Protein AF-A0A524EMQ7-F1 (afdb_monomer_lite)

Radius of gyration: 11.4 Å; chains: 1; bounding box: 27×24×24 Å

Sequence (76 aa):
MVNMEDLKKLLDDYMLEPDISFGELKPYILNEYEWKVDRMKKLEFIIRGKVIPNDMKVSDVLSTYLPMETLIVKET

Foldseek 3Di:
DDFLLNVVVLCVVVVHDQQQFQLVCVVSVPVVDDDPDDPVFDKFKDWPRDTRDRRDGNNNVSVVDDRGIDIDIDGD

Structure (mmCIF, N/CA/C/O backbone):
data_AF-A0A524EMQ7-F1
#
_entry.id   AF-A0A524EMQ7-F1
#
loop_
_atom_site.group_PDB
_atom_site.id
_atom_site.type_symbol
_atom_site.label_atom_id
_atom_site.label_alt_id
_atom_site.label_comp_id
_atom_site.label_asym_id
_atom_site.label_entity_id
_atom_site.label_seq_id
_atom_site.pdbx_PDB_ins_code
_atom_site.Cartn_x
_atom_site.Cartn_y
_atom_site.Cartn_z
_atom_site.occupancy
_atom_site.B_iso_or_equiv
_atom_site.auth_seq_id
_atom_site.auth_comp_id
_atom_site.auth_asym_id
_atom_site.auth_atom_id
_atom_site.pdbx_PDB_model_num
ATOM 1 N N . MET A 1 1 ? -3.202 7.887 -9.570 1.00 80.69 1 MET A N 1
ATOM 2 C CA . MET A 1 1 ? -2.785 8.318 -8.218 1.00 80.69 1 MET A CA 1
ATOM 3 C C . MET A 1 1 ? -3.397 7.308 -7.279 1.00 80.69 1 MET A C 1
ATOM 5 O O . MET A 1 1 ? -4.597 7.137 -7.390 1.00 80.69 1 MET A O 1
ATOM 9 N N . VAL A 1 2 ? -2.593 6.600 -6.488 1.00 92.19 2 VAL A N 1
ATOM 10 C CA . VAL A 1 2 ? -3.069 5.482 -5.655 1.00 92.19 2 VAL A CA 1
ATOM 11 C C . VAL A 1 2 ? -3.332 5.992 -4.242 1.00 92.19 2 VAL A C 1
ATOM 13 O O . VAL A 1 2 ? -2.483 6.700 -3.696 1.00 92.19 2 VAL A O 1
ATOM 16 N N . ASN A 1 3 ? -4.484 5.675 -3.662 1.00 95.06 3 ASN A N 1
ATOM 17 C CA . ASN A 1 3 ? -4.882 6.064 -2.306 1.00 95.06 3 ASN A CA 1
ATOM 18 C C . ASN A 1 3 ? -5.289 4.844 -1.451 1.00 95.06 3 ASN A C 1
ATOM 20 O O . ASN A 1 3 ? -5.088 3.696 -1.847 1.00 95.06 3 ASN A O 1
ATOM 24 N N . MET A 1 4 ? -5.803 5.071 -0.239 1.00 94.88 4 MET A N 1
ATOM 25 C CA . MET A 1 4 ? -6.146 3.977 0.680 1.00 94.88 4 MET A CA 1
ATOM 26 C C . MET A 1 4 ? -7.401 3.205 0.251 1.00 94.88 4 MET A C 1
ATOM 28 O O . M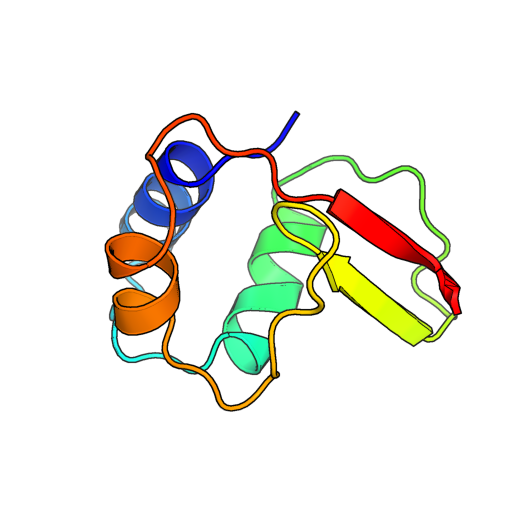ET A 1 4 ? -7.528 2.028 0.582 1.00 94.88 4 MET A O 1
ATOM 32 N N . GLU A 1 5 ? -8.325 3.826 -0.485 1.00 95.50 5 GLU A N 1
ATOM 33 C CA . GLU A 1 5 ? -9.462 3.109 -1.080 1.00 95.50 5 GLU A CA 1
ATOM 34 C C . GLU A 1 5 ? -9.009 2.171 -2.195 1.00 95.50 5 GLU A C 1
ATOM 36 O O . GLU A 1 5 ? -9.482 1.038 -2.261 1.00 95.50 5 GLU A O 1
ATOM 41 N N . ASP A 1 6 ? -8.042 2.601 -3.005 1.00 95.62 6 ASP A N 1
ATOM 42 C CA . ASP A 1 6 ? -7.427 1.749 -4.023 1.00 95.62 6 ASP A CA 1
ATOM 43 C C . ASP A 1 6 ? -6.770 0.519 -3.379 1.00 95.62 6 ASP A C 1
ATOM 45 O O . ASP A 1 6 ? -6.952 -0.596 -3.857 1.00 95.62 6 ASP A O 1
ATOM 49 N N . LEU A 1 7 ? -6.084 0.687 -2.238 1.00 94.69 7 LEU A N 1
ATOM 50 C CA . LEU A 1 7 ? -5.522 -0.441 -1.484 1.00 94.69 7 LEU A CA 1
ATOM 51 C C . LEU A 1 7 ? -6.592 -1.397 -0.947 1.00 94.69 7 LEU A C 1
ATOM 53 O O . LEU A 1 7 ? -6.389 -2.606 -0.993 1.00 94.69 7 LEU A O 1
ATOM 57 N N . LYS A 1 8 ? -7.721 -0.882 -0.442 1.00 95.00 8 LYS A N 1
ATOM 58 C CA . LYS A 1 8 ? -8.842 -1.733 -0.001 1.00 95.00 8 LYS A CA 1
ATOM 59 C C . LYS A 1 8 ? -9.391 -2.550 -1.157 1.00 95.00 8 LYS A C 1
ATOM 61 O O . LYS A 1 8 ? -9.529 -3.760 -1.037 1.00 95.00 8 LYS A O 1
ATOM 66 N N . LYS A 1 9 ? -9.631 -1.886 -2.286 1.00 95.69 9 LYS A N 1
ATOM 67 C CA . LYS A 1 9 ? -10.106 -2.545 -3.494 1.00 95.69 9 LYS A CA 1
ATOM 68 C C . LYS A 1 9 ? -9.117 -3.607 -3.977 1.00 95.69 9 LYS A C 1
ATOM 70 O O . LYS A 1 9 ? -9.540 -4.691 -4.341 1.00 95.69 9 LYS A O 1
ATOM 75 N N . LEU A 1 10 ? -7.814 -3.330 -3.917 1.00 96.06 10 LEU A N 1
ATOM 76 C CA . LEU A 1 10 ? -6.773 -4.294 -4.269 1.00 96.06 10 LEU A CA 1
ATOM 77 C C . LEU A 1 10 ? -6.823 -5.550 -3.384 1.00 96.06 10 LEU A C 1
ATOM 79 O O . LEU A 1 10 ? -6.657 -6.655 -3.891 1.00 96.06 10 LEU A O 1
ATOM 83 N N . LEU A 1 11 ? -7.058 -5.403 -2.075 1.00 96.19 11 LEU A N 1
ATOM 84 C CA . LEU A 1 11 ? -7.240 -6.561 -1.197 1.00 96.19 11 LEU A CA 1
ATOM 85 C C . LEU A 1 11 ? -8.450 -7.396 -1.629 1.00 96.19 11 LEU A C 1
ATOM 87 O O . LEU A 1 11 ? -8.326 -8.612 -1.751 1.00 96.19 11 LEU A O 1
ATOM 91 N N . ASP A 1 12 ? -9.580 -6.749 -1.916 1.00 96.25 12 ASP A N 1
ATOM 92 C CA . ASP A 1 12 ? -10.804 -7.429 -2.349 1.00 96.25 12 ASP A CA 1
ATOM 93 C C . ASP A 1 12 ? -10.623 -8.122 -3.714 1.00 96.25 12 ASP A C 1
ATOM 95 O O . ASP A 1 12 ? -10.962 -9.298 -3.863 1.00 96.25 12 ASP A O 1
ATOM 99 N N . ASP A 1 13 ? -10.033 -7.425 -4.692 1.00 96.19 13 ASP A N 1
ATOM 100 C CA . ASP A 1 13 ? -9.812 -7.906 -6.064 1.00 96.19 13 ASP A CA 1
ATOM 101 C C . ASP A 1 13 ? -8.902 -9.148 -6.093 1.00 96.19 13 ASP A C 1
ATOM 103 O O . ASP A 1 13 ? -9.115 -10.067 -6.888 1.00 96.19 13 ASP A O 1
ATOM 107 N N . TYR A 1 14 ? -7.912 -9.203 -5.197 1.00 95.62 14 TYR A N 1
ATOM 108 C CA . TYR A 1 14 ? -6.979 -10.327 -5.071 1.00 95.62 14 TYR A CA 1
ATOM 109 C C . TYR A 1 14 ? -7.353 -11.318 -3.955 1.00 95.62 14 TYR A C 1
ATOM 111 O O . TYR A 1 14 ? -6.601 -12.263 -3.712 1.00 95.62 14 TYR A O 1
ATOM 119 N N . MET A 1 15 ? -8.503 -11.135 -3.294 1.00 95.38 15 MET A N 1
ATOM 120 C CA . MET A 1 15 ? -8.965 -11.951 -2.161 1.00 95.38 15 MET A CA 1
ATOM 121 C C . MET A 1 15 ? -7.906 -12.090 -1.046 1.00 95.38 15 MET A C 1
ATOM 123 O O . MET A 1 15 ? -7.696 -13.174 -0.497 1.00 95.38 15 MET A O 1
ATOM 127 N N . LEU A 1 16 ? -7.204 -10.997 -0.742 1.00 95.19 16 LEU A N 1
ATOM 128 C CA . LEU A 1 16 ? -6.156 -10.935 0.274 1.00 95.19 16 LEU A CA 1
ATOM 129 C C . LEU A 1 16 ? -6.732 -10.526 1.632 1.00 95.19 16 LEU A C 1
ATOM 131 O O . LEU A 1 16 ? -7.532 -9.600 1.741 1.00 95.19 16 LEU A O 1
ATOM 135 N N . GLU A 1 17 ? -6.254 -11.175 2.691 1.00 95.19 17 GLU A N 1
ATOM 136 C CA . GLU A 1 17 ? -6.612 -10.813 4.061 1.00 95.19 17 GLU A CA 1
ATOM 137 C C . GLU A 1 17 ? -6.003 -9.452 4.444 1.00 95.19 17 GLU A C 1
ATOM 139 O O . GLU A 1 17 ? -4.814 -9.222 4.206 1.00 95.19 17 GLU A O 1
ATOM 144 N N . PRO A 1 18 ? -6.748 -8.554 5.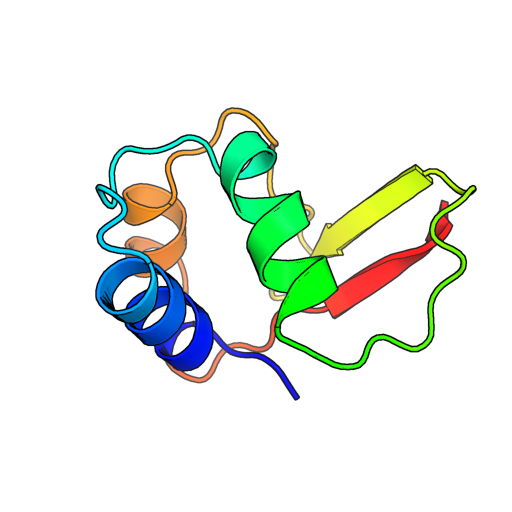114 1.00 92.06 18 PRO A N 1
ATOM 145 C CA . PRO A 1 18 ? -6.233 -7.246 5.522 1.00 92.06 18 PRO A CA 1
ATOM 146 C C . PRO A 1 18 ? -5.136 -7.342 6.592 1.00 92.06 18 PRO A C 1
ATOM 148 O O . PRO A 1 18 ? -4.422 -6.372 6.831 1.00 92.06 18 PRO A O 1
ATOM 151 N N . ASP A 1 19 ? -4.979 -8.498 7.236 1.00 94.75 19 ASP A N 1
ATOM 152 C CA . ASP A 1 19 ? -3.931 -8.751 8.228 1.00 94.75 19 ASP A CA 1
ATOM 153 C C . ASP A 1 19 ? -2.575 -9.131 7.596 1.00 94.75 19 ASP A C 1
ATOM 155 O O . ASP A 1 19 ? -1.598 -9.336 8.318 1.00 94.75 19 ASP A O 1
ATOM 159 N N . ILE A 1 20 ? -2.504 -9.198 6.256 1.00 96.75 20 ILE A N 1
ATOM 160 C CA . ILE A 1 20 ? -1.260 -9.372 5.499 1.00 96.75 20 ILE A CA 1
ATOM 161 C C . ILE A 1 20 ? -0.259 -8.256 5.824 1.00 96.75 20 ILE A C 1
ATOM 163 O O . ILE A 1 20 ? -0.635 -7.106 6.091 1.00 96.75 20 ILE A O 1
ATOM 167 N N . SER A 1 21 ? 1.034 -8.579 5.788 1.00 97.44 21 SER A N 1
ATOM 168 C CA . SER A 1 21 ? 2.069 -7.562 5.949 1.00 97.44 21 SER A CA 1
ATOM 169 C C . SER A 1 21 ? 2.124 -6.643 4.724 1.00 97.44 21 SER A C 1
ATOM 171 O O . SER A 1 21 ? 1.948 -7.065 3.576 1.00 97.44 21 SER A O 1
ATOM 173 N N . PHE A 1 22 ? 2.400 -5.359 4.938 1.00 96.75 22 PHE A N 1
ATOM 174 C CA . PHE A 1 22 ? 2.458 -4.385 3.852 1.00 96.75 22 PHE A CA 1
ATOM 175 C C . PHE A 1 22 ? 3.549 -4.738 2.832 1.00 96.75 22 PHE A C 1
ATOM 177 O O . PHE A 1 22 ? 3.383 -4.512 1.636 1.00 96.75 22 PHE A O 1
ATOM 184 N N . GLY A 1 23 ? 4.656 -5.334 3.284 1.00 95.81 23 GLY A N 1
ATOM 185 C CA . GLY A 1 23 ? 5.738 -5.823 2.432 1.00 95.81 23 GLY A CA 1
ATOM 186 C C . GLY A 1 23 ? 5.281 -6.881 1.427 1.00 95.81 23 GLY A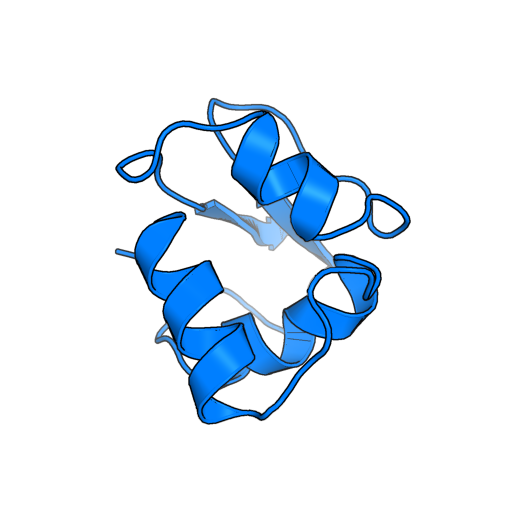 C 1
ATOM 187 O O . GLY A 1 23 ? 5.706 -6.831 0.274 1.00 95.81 23 GLY A O 1
ATOM 188 N N . GLU A 1 24 ? 4.384 -7.779 1.834 1.00 95.94 24 GLU A N 1
ATOM 189 C CA . GLU A 1 24 ? 3.781 -8.784 0.951 1.00 95.94 24 GLU A CA 1
ATOM 190 C C . GLU A 1 24 ? 2.756 -8.176 -0.014 1.00 95.94 24 GLU A C 1
ATOM 192 O O . GLU A 1 24 ? 2.576 -8.703 -1.109 1.00 95.94 24 GLU A O 1
ATOM 197 N N . LEU A 1 25 ? 2.134 -7.044 0.336 1.00 95.81 25 LEU A N 1
ATOM 198 C CA . LEU A 1 25 ? 1.210 -6.328 -0.550 1.00 95.81 25 LEU A CA 1
ATOM 199 C C . LEU A 1 25 ? 1.937 -5.535 -1.659 1.00 95.81 25 LEU A C 1
ATOM 201 O O . LEU A 1 25 ? 1.382 -5.320 -2.739 1.00 95.81 25 LEU A O 1
ATOM 205 N N . LYS A 1 26 ? 3.192 -5.114 -1.439 1.00 93.75 26 LYS A N 1
ATOM 206 C CA . LYS A 1 26 ? 3.957 -4.270 -2.385 1.00 93.75 26 LYS A CA 1
ATOM 207 C C . LYS A 1 26 ? 3.977 -4.782 -3.832 1.00 93.75 26 LYS A C 1
ATOM 209 O O . LYS A 1 26 ? 3.764 -3.958 -4.721 1.00 93.75 26 LYS A O 1
ATOM 214 N N . PRO A 1 27 ? 4.221 -6.076 -4.121 1.00 92.94 27 PRO A N 1
ATOM 215 C CA . PRO A 1 27 ? 4.232 -6.572 -5.495 1.00 92.94 27 PRO A CA 1
ATOM 216 C C . PRO A 1 27 ? 2.889 -6.379 -6.206 1.00 92.94 27 PRO A C 1
ATOM 218 O O . PRO A 1 27 ? 2.882 -5.990 -7.371 1.00 92.94 27 PRO A O 1
ATOM 221 N N . TYR A 1 28 ? 1.768 -6.576 -5.505 1.00 94.56 28 TYR A N 1
ATOM 222 C CA . TYR A 1 28 ? 0.426 -6.354 -6.049 1.00 94.56 28 TYR A CA 1
ATOM 223 C C . TYR A 1 28 ? 0.225 -4.879 -6.399 1.00 94.56 28 TYR A C 1
ATOM 225 O O . TYR A 1 28 ? -0.147 -4.558 -7.521 1.00 94.56 28 TYR A O 1
ATOM 233 N N . ILE A 1 29 ? 0.596 -3.973 -5.488 1.00 94.12 29 ILE A N 1
ATOM 234 C CA . ILE A 1 29 ? 0.504 -2.523 -5.718 1.00 94.12 29 ILE A CA 1
ATOM 235 C C . ILE A 1 29 ? 1.366 -2.100 -6.917 1.00 94.12 29 ILE A C 1
ATOM 237 O O . ILE A 1 29 ? 0.952 -1.275 -7.731 1.00 94.12 29 ILE A O 1
ATOM 241 N N . LEU A 1 30 ? 2.581 -2.645 -7.038 1.00 93.00 30 LEU A N 1
ATOM 242 C CA . LEU A 1 30 ? 3.483 -2.327 -8.148 1.00 93.00 30 LEU A CA 1
ATOM 243 C C . LEU A 1 30 ? 2.994 -2.885 -9.484 1.00 93.00 30 LEU A C 1
ATOM 245 O O . LEU A 1 30 ? 3.333 -2.319 -10.519 1.00 93.00 30 LEU A O 1
ATOM 249 N N . ASN A 1 31 ? 2.254 -3.991 -9.482 1.00 92.00 31 ASN A N 1
ATOM 250 C CA . ASN A 1 31 ? 1.763 -4.624 -10.702 1.00 92.00 31 ASN A CA 1
ATOM 251 C C . ASN A 1 31 ? 0.426 -4.050 -11.171 1.00 92.00 31 ASN A C 1
ATOM 253 O O . ASN A 1 31 ? 0.246 -3.909 -12.376 1.00 92.00 31 ASN A O 1
ATOM 257 N N . GLU A 1 32 ? -0.467 -3.696 -10.247 1.00 94.12 32 GLU A N 1
ATOM 258 C CA . GLU A 1 32 ? -1.807 -3.203 -10.581 1.00 94.12 32 GLU A CA 1
ATOM 259 C C . GLU A 1 32 ? -1.790 -1.761 -11.099 1.00 94.12 32 GLU A C 1
ATOM 261 O O . GLU A 1 32 ? -2.573 -1.388 -11.970 1.00 94.12 32 GLU A O 1
ATOM 266 N N . TYR A 1 33 ? -0.879 -0.933 -10.584 1.00 91.44 33 TYR A N 1
ATOM 267 C CA . TYR A 1 33 ? -0.839 0.489 -10.912 1.00 91.44 33 TYR A CA 1
ATOM 268 C C . TYR A 1 33 ? 0.417 0.868 -11.693 1.00 91.44 33 TYR A C 1
ATOM 270 O O . TYR A 1 33 ? 1.509 0.332 -11.494 1.00 91.44 33 TYR A O 1
ATOM 278 N N . GLU A 1 34 ? 0.278 1.864 -12.567 1.00 88.38 34 GLU A N 1
ATOM 279 C CA . GLU A 1 34 ? 1.415 2.445 -13.270 1.00 88.38 34 GLU A CA 1
ATOM 280 C C . GLU A 1 34 ? 2.221 3.363 -12.342 1.00 88.38 34 GLU A C 1
ATOM 282 O O . GLU A 1 34 ? 1.751 4.414 -11.895 1.00 88.38 34 GLU A O 1
ATOM 287 N N . TRP A 1 35 ? 3.478 2.990 -12.097 1.00 90.62 35 TRP A N 1
ATOM 288 C CA . TRP A 1 35 ? 4.428 3.765 -11.303 1.00 90.62 35 TRP A CA 1
ATOM 289 C C . TRP A 1 35 ? 5.598 4.224 -12.168 1.00 90.62 35 TRP A C 1
ATOM 291 O O . TRP A 1 35 ? 6.212 3.430 -12.879 1.00 90.62 35 TRP A O 1
ATOM 301 N N . LYS A 1 36 ? 5.960 5.504 -12.065 1.00 89.00 36 LYS A N 1
ATOM 302 C CA . LYS A 1 36 ? 7.156 6.061 -12.715 1.00 89.00 36 LYS A CA 1
ATOM 303 C C . LYS A 1 36 ? 8.389 5.844 -11.834 1.00 89.00 36 LYS A C 1
ATOM 305 O O . LYS A 1 36 ? 8.929 6.813 -11.310 1.00 89.00 36 LYS A O 1
ATOM 310 N N . VAL A 1 37 ? 8.770 4.582 -11.628 1.00 88.88 37 VAL A N 1
ATOM 311 C CA . VAL A 1 37 ? 9.919 4.195 -10.793 1.00 88.88 37 VAL A CA 1
ATOM 312 C C . VAL A 1 37 ? 10.719 3.050 -11.412 1.00 88.88 37 VAL A C 1
ATOM 314 O O . VAL A 1 37 ? 10.156 2.166 -12.061 1.00 88.88 37 VAL A O 1
ATOM 317 N N . ASP A 1 38 ? 12.026 3.039 -11.174 1.00 89.00 38 ASP A N 1
ATOM 318 C CA . ASP A 1 38 ? 12.907 1.918 -11.499 1.00 89.00 38 ASP A CA 1
ATOM 319 C C . ASP A 1 38 ? 12.762 0.789 -10.466 1.00 89.00 38 ASP A C 1
ATOM 321 O O . ASP A 1 38 ? 13.197 0.901 -9.318 1.00 89.00 38 ASP A O 1
ATOM 325 N N . ARG A 1 39 ? 12.168 -0.332 -10.891 1.00 84.94 39 ARG A N 1
ATOM 326 C CA . ARG A 1 39 ? 11.929 -1.509 -10.039 1.00 84.94 39 ARG A CA 1
ATOM 327 C C . ARG A 1 39 ? 13.207 -2.266 -9.655 1.00 84.94 39 ARG A C 1
ATOM 329 O O . ARG A 1 39 ? 13.135 -3.129 -8.784 1.00 84.94 39 ARG A O 1
ATOM 336 N N . MET A 1 40 ? 14.350 -1.979 -10.286 1.00 87.44 40 MET A N 1
ATOM 337 C CA . MET A 1 40 ? 15.644 -2.551 -9.890 1.00 87.44 40 MET A CA 1
ATOM 338 C C . MET A 1 40 ? 16.272 -1.818 -8.700 1.00 87.44 40 MET A C 1
ATOM 340 O O . MET A 1 40 ? 17.179 -2.354 -8.062 1.00 87.44 40 MET A O 1
ATOM 344 N N . LYS A 1 41 ? 15.794 -0.610 -8.380 1.00 89.94 41 LYS A N 1
ATOM 345 C CA . LYS A 1 41 ? 16.225 0.141 -7.200 1.00 89.94 41 LYS A CA 1
ATOM 346 C C . LYS A 1 41 ? 15.415 -0.243 -5.974 1.00 89.94 41 LYS A C 1
ATOM 348 O O . LYS A 1 41 ? 14.350 -0.858 -6.050 1.00 89.94 41 LYS A O 1
ATOM 353 N N . LYS A 1 42 ? 15.913 0.165 -4.810 1.00 89.12 42 LYS A N 1
ATOM 354 C CA . LYS A 1 42 ? 15.163 0.024 -3.570 1.00 89.12 42 LYS A CA 1
ATOM 355 C C . LYS A 1 42 ? 13.985 1.003 -3.593 1.00 89.12 42 LYS A C 1
ATOM 357 O O . LYS A 1 42 ? 14.169 2.191 -3.849 1.00 89.12 42 LYS A O 1
ATOM 362 N N . LEU A 1 43 ? 12.784 0.497 -3.317 1.00 93.81 43 LEU A N 1
ATOM 363 C CA . LEU A 1 43 ? 11.549 1.281 -3.323 1.00 93.81 43 LEU A CA 1
ATOM 364 C C . LEU A 1 43 ? 10.989 1.462 -1.909 1.00 93.81 43 LEU A C 1
ATOM 366 O O . LEU A 1 43 ? 10.765 0.493 -1.173 1.00 93.81 43 LEU A O 1
ATOM 370 N N . GLU A 1 44 ? 10.695 2.708 -1.559 1.00 95.12 44 GLU A N 1
ATOM 371 C CA . GLU A 1 44 ? 9.993 3.089 -0.338 1.00 95.12 44 GLU A CA 1
ATOM 372 C C . GLU A 1 44 ? 8.566 3.523 -0.659 1.00 95.12 44 GLU A C 1
ATOM 374 O O . GLU A 1 44 ? 8.321 4.259 -1.612 1.00 95.12 44 GLU A O 1
ATOM 379 N N . PHE A 1 45 ? 7.624 3.067 0.161 1.00 95.56 45 PHE A N 1
ATOM 380 C CA . PHE A 1 45 ? 6.219 3.443 0.073 1.00 95.56 45 PHE A CA 1
ATOM 381 C C . PHE A 1 45 ? 5.925 4.443 1.177 1.00 95.56 45 PHE A C 1
ATOM 383 O O . PHE A 1 45 ? 6.288 4.208 2.329 1.00 95.56 45 PHE A O 1
ATOM 390 N N . ILE A 1 46 ? 5.316 5.567 0.817 1.00 95.88 46 ILE A N 1
ATOM 391 C CA . ILE A 1 46 ? 5.212 6.745 1.668 1.00 95.88 46 ILE A CA 1
ATOM 392 C C . ILE A 1 46 ? 3.769 7.244 1.679 1.00 95.88 46 ILE A C 1
ATOM 394 O O . IL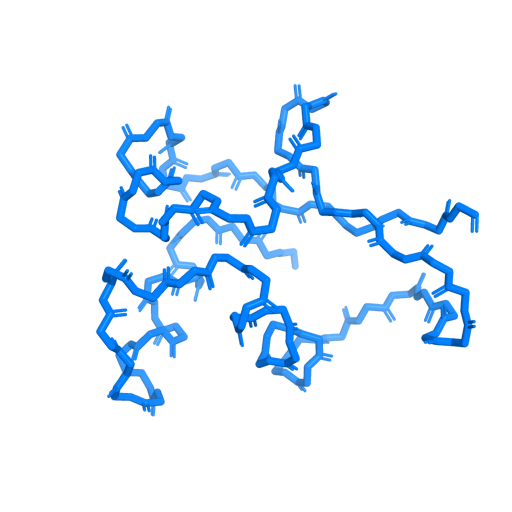E A 1 46 ? 3.189 7.477 0.621 1.00 95.88 46 ILE A O 1
ATOM 398 N N . ILE A 1 47 ? 3.225 7.489 2.872 1.00 95.56 47 ILE A N 1
ATOM 399 C CA . ILE A 1 47 ? 1.953 8.198 3.074 1.00 95.56 47 ILE A CA 1
ATOM 400 C C . ILE A 1 47 ? 2.215 9.373 4.018 1.00 95.56 47 ILE A C 1
ATOM 402 O O . ILE A 1 47 ? 2.845 9.219 5.067 1.00 95.56 47 ILE A O 1
ATOM 406 N N . ARG A 1 48 ? 1.785 10.581 3.626 1.00 93.50 48 ARG A N 1
ATOM 407 C CA . ARG A 1 48 ? 2.035 11.842 4.364 1.00 93.50 48 ARG A CA 1
ATOM 408 C C . ARG A 1 48 ? 3.506 12.063 4.765 1.00 93.50 48 ARG A C 1
ATOM 410 O O . ARG A 1 48 ? 3.798 12.531 5.864 1.00 93.50 48 ARG A O 1
ATOM 417 N N . GLY A 1 49 ? 4.443 11.688 3.898 1.00 93.06 49 GLY A N 1
ATOM 418 C CA . GLY A 1 49 ? 5.878 11.840 4.163 1.00 93.06 49 GLY A CA 1
ATOM 419 C C . GLY A 1 49 ? 6.474 10.825 5.148 1.00 93.06 49 GLY A C 1
ATOM 420 O O . GLY A 1 49 ? 7.653 10.941 5.470 1.00 93.06 49 GLY A O 1
ATOM 421 N N . LYS A 1 50 ? 5.708 9.827 5.611 1.00 95.25 50 LYS A N 1
ATOM 422 C CA . LYS A 1 50 ? 6.212 8.721 6.437 1.00 95.25 50 LYS A CA 1
ATOM 423 C C . LYS A 1 50 ? 6.353 7.450 5.608 1.00 95.25 50 LYS A C 1
ATOM 425 O O . LYS A 1 50 ? 5.426 7.099 4.885 1.00 95.25 50 LYS A O 1
ATOM 430 N N . VAL A 1 51 ? 7.490 6.770 5.740 1.00 96.56 51 VAL A N 1
ATOM 431 C CA . VAL A 1 51 ? 7.722 5.456 5.124 1.00 96.56 51 VAL A CA 1
ATOM 432 C C . VAL A 1 51 ? 6.887 4.405 5.853 1.00 96.56 51 VAL A C 1
ATOM 434 O O . VAL A 1 51 ? 6.884 4.369 7.083 1.00 96.56 51 VAL A O 1
ATOM 437 N N . ILE A 1 52 ? 6.199 3.554 5.097 1.00 96.56 52 ILE A N 1
ATOM 438 C CA . ILE A 1 52 ? 5.422 2.434 5.629 1.00 96.56 52 ILE A CA 1
ATOM 439 C C . ILE A 1 52 ? 6.371 1.249 5.870 1.00 96.56 52 ILE A C 1
ATOM 441 O O . ILE A 1 52 ? 7.021 0.795 4.9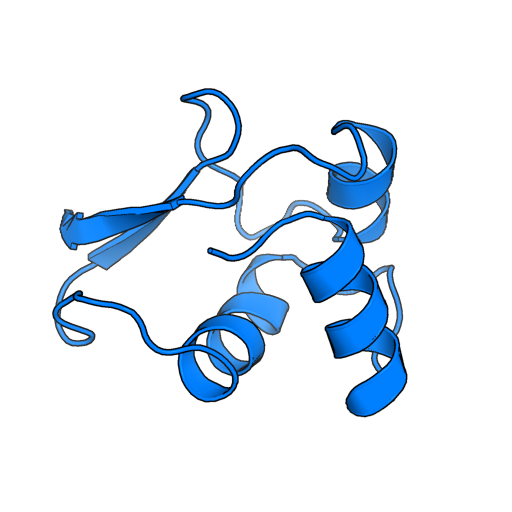16 1.00 96.56 52 ILE A O 1
ATOM 445 N N . PRO A 1 53 ? 6.473 0.740 7.110 1.00 96.44 53 PRO A N 1
ATOM 446 C CA . PRO A 1 53 ? 7.261 -0.450 7.415 1.00 96.44 53 PRO A CA 1
ATOM 447 C C . PRO A 1 53 ? 6.732 -1.686 6.676 1.00 96.44 53 PRO A C 1
ATOM 449 O O . PRO A 1 53 ? 5.531 -1.828 6.470 1.00 96.44 53 PRO A O 1
ATOM 452 N N . ASN A 1 54 ? 7.622 -2.600 6.278 1.00 95.94 54 ASN A N 1
ATOM 453 C CA . ASN A 1 54 ? 7.222 -3.823 5.566 1.00 95.94 54 ASN A CA 1
ATOM 454 C C . ASN A 1 54 ? 6.406 -4.781 6.443 1.00 95.94 54 ASN A C 1
ATOM 456 O O . ASN A 1 54 ? 5.571 -5.515 5.933 1.00 95.94 54 ASN A O 1
ATOM 460 N N . ASP A 1 55 ? 6.684 -4.792 7.738 1.00 96.75 55 ASP A N 1
ATOM 461 C CA . ASP A 1 55 ? 6.070 -5.640 8.755 1.00 96.75 55 ASP A CA 1
ATOM 462 C C . ASP A 1 55 ? 4.752 -5.072 9.300 1.00 96.75 55 ASP A C 1
ATOM 464 O O . ASP A 1 55 ? 4.023 -5.778 9.992 1.00 96.75 55 ASP A O 1
ATOM 468 N N . MET A 1 56 ? 4.419 -3.819 8.972 1.00 96.44 56 MET A N 1
ATOM 469 C CA . MET A 1 56 ? 3.142 -3.216 9.346 1.00 96.44 56 MET A CA 1
ATOM 470 C C . MET A 1 56 ? 1.999 -3.940 8.633 1.00 96.44 56 MET A C 1
ATOM 472 O O . MET A 1 56 ? 2.077 -4.181 7.429 1.00 96.44 56 MET A O 1
ATOM 476 N N . LYS A 1 57 ? 0.927 -4.267 9.354 1.00 97.81 57 LYS A N 1
ATOM 477 C CA . LYS A 1 57 ? -0.250 -4.904 8.758 1.00 97.81 57 LYS A CA 1
ATOM 478 C C . LYS A 1 57 ? -1.017 -3.913 7.897 1.00 97.81 57 LYS A C 1
ATOM 480 O O . LYS A 1 57 ? -1.109 -2.729 8.231 1.00 9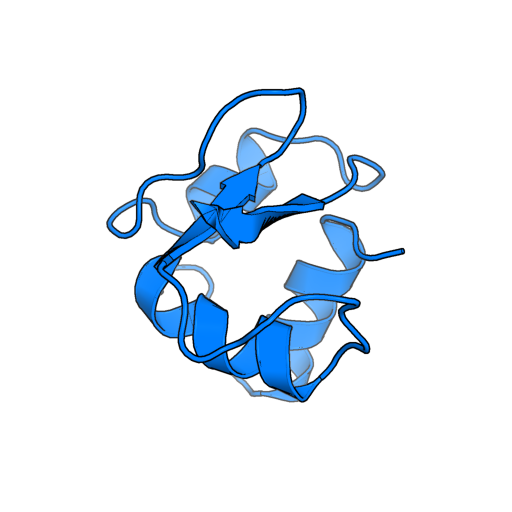7.81 57 LYS A O 1
ATOM 485 N N . VAL A 1 58 ? -1.610 -4.384 6.805 1.00 96.62 58 VAL A N 1
ATOM 486 C CA . VAL A 1 58 ? -2.391 -3.507 5.921 1.00 96.62 58 VAL A CA 1
ATOM 487 C C . VAL A 1 58 ? -3.623 -2.950 6.648 1.00 96.62 58 VAL A C 1
ATOM 489 O O . VAL A 1 58 ? -3.954 -1.782 6.472 1.00 96.62 58 VAL A O 1
ATOM 492 N N . SER A 1 59 ? -4.242 -3.718 7.543 1.00 96.56 59 SER A N 1
ATOM 493 C CA . SER A 1 59 ? -5.317 -3.276 8.443 1.00 96.56 59 SER A CA 1
ATOM 494 C C . SER A 1 59 ? -4.908 -2.073 9.304 1.00 96.56 59 SER A C 1
ATOM 496 O O . SER A 1 59 ? -5.662 -1.101 9.424 1.00 96.56 59 SER A O 1
ATOM 498 N N . ASP A 1 60 ? -3.686 -2.085 9.838 1.00 96.94 60 ASP A N 1
ATOM 499 C CA . ASP A 1 60 ? -3.127 -0.971 10.603 1.00 96.94 60 ASP A CA 1
ATOM 500 C C . ASP A 1 60 ? -2.888 0.249 9.703 1.00 96.94 60 ASP A C 1
ATOM 502 O O . ASP A 1 60 ? -3.188 1.379 10.091 1.00 96.94 60 ASP A O 1
ATOM 506 N N . VAL A 1 61 ? -2.402 0.048 8.472 1.00 95.75 61 VAL A N 1
ATOM 507 C CA . VAL A 1 61 ? -2.228 1.137 7.490 1.00 95.75 61 VAL A CA 1
ATOM 508 C C . VAL A 1 61 ? -3.581 1.784 7.173 1.00 95.75 61 VAL A C 1
ATOM 510 O O . VAL A 1 61 ? -3.731 3.001 7.282 1.00 95.75 61 VAL A O 1
ATOM 513 N N . LEU A 1 62 ? -4.591 0.974 6.853 1.00 95.38 62 LEU A N 1
ATOM 514 C CA . LEU A 1 62 ? -5.930 1.430 6.472 1.00 95.38 62 LEU A CA 1
ATOM 515 C C . LEU A 1 62 ? -6.709 2.099 7.613 1.00 95.38 62 LEU A C 1
ATOM 517 O O . LEU A 1 62 ? -7.631 2.868 7.341 1.00 95.38 62 LEU A O 1
ATOM 521 N N . SER A 1 63 ? -6.379 1.795 8.869 1.00 95.88 63 SER A N 1
ATOM 522 C CA . SER A 1 63 ? -6.966 2.445 10.049 1.00 95.88 63 SER A CA 1
ATOM 523 C C . SER A 1 63 ? -6.198 3.694 10.493 1.00 95.88 63 SER A C 1
ATOM 525 O O . SER A 1 63 ? -6.789 4.593 11.091 1.00 95.88 63 SER A O 1
ATOM 527 N N . THR A 1 64 ? -4.902 3.780 10.178 1.00 96.12 64 THR A N 1
ATOM 528 C CA . THR A 1 64 ? -4.045 4.931 10.510 1.00 96.12 64 THR A CA 1
ATOM 529 C C . THR A 1 64 ? -4.278 6.119 9.576 1.00 96.12 64 THR A C 1
ATOM 531 O O . THR A 1 64 ? -4.201 7.271 10.012 1.00 96.12 64 THR A O 1
ATOM 534 N N . TYR A 1 65 ? -4.533 5.853 8.294 1.00 95.56 65 TYR A N 1
ATOM 535 C CA . TYR A 1 65 ? -4.586 6.863 7.238 1.00 95.56 65 TYR A CA 1
ATOM 536 C C . TYR A 1 65 ? -6.008 7.067 6.703 1.00 95.56 65 TYR A C 1
ATOM 538 O O . TYR A 1 65 ? -6.839 6.158 6.708 1.00 95.56 65 TYR A O 1
ATOM 546 N N . LEU A 1 66 ? -6.308 8.284 6.242 1.00 94.38 66 LEU A N 1
ATOM 547 C CA . LEU A 1 66 ? -7.623 8.608 5.685 1.00 94.38 66 LEU A CA 1
ATOM 548 C C . LEU A 1 66 ? -7.806 7.957 4.300 1.00 94.38 66 LEU A C 1
ATOM 550 O O . LEU A 1 66 ? -6.833 7.839 3.557 1.00 94.38 66 LEU A O 1
ATOM 554 N N . PRO A 1 67 ? -9.048 7.628 3.887 1.00 93.44 67 PRO A N 1
ATOM 555 C CA . PRO A 1 67 ? -9.329 6.976 2.600 1.00 93.44 67 PRO A CA 1
ATOM 556 C C . PRO A 1 67 ? -8.678 7.660 1.383 1.00 93.44 67 PRO A C 1
ATOM 558 O O . PRO A 1 67 ? -8.135 7.007 0.497 1.00 93.44 67 PRO A O 1
ATOM 561 N N . MET A 1 68 ? -8.674 8.995 1.384 1.00 94.25 68 MET A N 1
ATOM 562 C CA . MET A 1 68 ? -8.160 9.827 0.291 1.00 94.25 68 MET A CA 1
ATOM 563 C C . MET A 1 68 ? -6.647 10.075 0.351 1.00 94.25 68 MET A C 1
ATOM 565 O O . MET A 1 68 ? -6.109 10.760 -0.519 1.00 94.25 68 MET A O 1
ATOM 569 N N . GLU A 1 69 ? -5.948 9.603 1.387 1.00 95.31 69 GLU A N 1
ATOM 570 C CA . GLU A 1 69 ? -4.514 9.848 1.508 1.00 95.31 69 GLU A CA 1
ATOM 571 C C . GLU A 1 69 ? -3.734 9.060 0.457 1.00 95.31 69 GLU A C 1
ATOM 573 O O . GLU A 1 69 ? -3.911 7.858 0.269 1.00 95.31 69 GLU A O 1
ATOM 578 N N . THR A 1 70 ? -2.864 9.782 -0.247 1.00 95.62 70 THR A N 1
ATOM 579 C CA . THR A 1 70 ? -2.114 9.252 -1.380 1.00 95.62 70 THR A CA 1
ATOM 580 C C . THR A 1 70 ? -0.923 8.421 -0.921 1.00 95.62 70 THR A C 1
ATOM 582 O O . THR A 1 70 ? -0.108 8.862 -0.104 1.00 95.62 70 THR A O 1
ATOM 585 N N . LEU A 1 71 ? -0.785 7.254 -1.539 1.00 95.81 71 LEU A N 1
ATOM 586 C CA . LEU A 1 71 ? 0.394 6.412 -1.499 1.00 95.81 71 LEU A CA 1
ATOM 587 C C . LEU A 1 71 ? 1.393 6.864 -2.570 1.00 95.81 71 LEU A C 1
ATOM 589 O O . LEU A 1 71 ? 1.075 6.943 -3.758 1.00 95.81 71 LEU A O 1
ATOM 593 N N . ILE A 1 72 ? 2.620 7.147 -2.148 1.00 94.75 72 ILE A N 1
ATOM 594 C CA . ILE A 1 72 ? 3.726 7.554 -3.018 1.00 94.75 72 ILE A CA 1
ATOM 595 C C . ILE A 1 72 ? 4.785 6.456 -3.001 1.00 94.75 72 ILE A C 1
ATOM 597 O O . ILE A 1 72 ? 5.118 5.941 -1.937 1.00 94.75 72 ILE A O 1
ATOM 601 N N . VAL A 1 73 ? 5.352 6.139 -4.164 1.00 94.50 73 VAL A N 1
ATOM 602 C CA . VAL A 1 73 ? 6.524 5.262 -4.277 1.00 94.50 73 VAL A CA 1
ATOM 603 C C . VAL A 1 73 ? 7.742 6.109 -4.614 1.00 94.50 73 VAL A C 1
ATOM 605 O O . VAL A 1 73 ? 7.693 6.933 -5.530 1.00 94.50 73 VAL A O 1
ATOM 608 N N . LYS A 1 74 ? 8.827 5.925 -3.863 1.00 93.12 74 LYS A N 1
ATOM 609 C CA . LYS A 1 74 ? 10.081 6.662 -4.019 1.00 93.12 74 LYS A CA 1
ATOM 610 C C . LYS A 1 74 ? 11.253 5.700 -4.200 1.00 93.12 74 LYS A C 1
ATOM 612 O O . LYS A 1 74 ? 11.367 4.717 -3.475 1.00 93.12 74 LYS A O 1
ATOM 617 N N . GLU A 1 75 ? 12.130 6.021 -5.144 1.00 92.88 75 GLU A N 1
ATOM 618 C CA . GLU A 1 75 ? 13.417 5.346 -5.329 1.00 92.88 75 GLU A CA 1
ATOM 619 C C . GLU A 1 75 ? 14.425 5.785 -4.256 1.00 92.88 75 GLU A C 1
ATOM 621 O O . GLU A 1 75 ? 14.503 6.970 -3.909 1.00 92.88 75 GLU A O 1
ATOM 626 N N . THR A 1 76 ? 15.216 4.831 -3.768 1.00 84.00 76 THR A N 1
ATOM 627 C CA . THR A 1 76 ? 16.335 5.039 -2.834 1.00 84.00 76 THR A CA 1
ATOM 628 C C . THR A 1 76 ? 17.615 4.410 -3.347 1.00 84.00 76 THR A C 1
ATOM 630 O O . THR A 1 76 ? 17.528 3.374 -4.049 1.00 84.00 76 THR A O 1
#

Secondary structure (DSSP, 8-state):
-EEHHHHHHHHHHTT--TTSBHHHHHHHHHHHS---S-TTS-EEEEETTEEPPTTSBHHHHHHHS-TTPEEEEEE-

pLDDT: mean 94.01, std 3.18, range [80.69, 97.81]